Protein AF-A0A535NJV3-F1 (afdb_monomer_lite)

Sequence (87 aa):
MASSHTAVLLMAYGSPNRLEDVAAYFTDIRGGRTPSREAVEELTARYRRVGVPTPLLAVSMELGRELERLLNIDPPDDRMYTVHVGM

pLDDT: mean 94.42, std 6.39, range [57.47, 98.44]

Secondary structure (DSSP, 8-state):
-PPPEEEEEEE-----SSGGGHHHHHHHHTTS-PPPHHHHHHHHHHHHHH-SS-THHHHHHHHHHHHHHHHTTS-GGG-EEEEEEE-

Foldseek 3Di:
DDAAEDEAEAEDLDDDQDLVCQQVSVCVVVVNDRDDPVVSVVVSVVCVVCDGPDCRVVVQVVVQVVVQVVCPPDDPPNYHYHYDYDD

Structure (mmCIF, N/CA/C/O backbone):
data_AF-A0A535NJV3-F1
#
_entry.id   AF-A0A535NJV3-F1
#
loop_
_atom_site.group_PDB
_atom_site.id
_atom_site.type_symbol
_atom_site.label_atom_id
_atom_site.label_alt_id
_atom_site.label_comp_id
_atom_site.label_asym_id
_atom_site.label_entity_id
_atom_site.label_seq_id
_atom_site.pdbx_PDB_ins_code
_atom_site.Cartn_x
_atom_site.Cartn_y
_atom_site.Cartn_z
_atom_site.occupancy
_atom_site.B_iso_or_equiv
_atom_site.auth_seq_id
_atom_site.auth_comp_id
_atom_site.auth_asym_id
_atom_site.auth_atom_id
_atom_site.pdbx_PDB_model_num
ATOM 1 N N . MET A 1 1 ? 29.294 -10.497 -20.609 1.00 57.47 1 MET A N 1
ATOM 2 C CA . MET A 1 1 ? 29.231 -10.319 -19.142 1.00 57.47 1 MET A CA 1
ATOM 3 C C . MET A 1 1 ? 27.955 -10.989 -18.653 1.00 57.47 1 MET A C 1
ATOM 5 O O . MET A 1 1 ? 27.051 -11.143 -19.462 1.00 57.47 1 MET A O 1
ATOM 9 N N . ALA A 1 2 ? 27.891 -11.486 -17.416 1.00 62.94 2 ALA A N 1
ATOM 10 C CA . ALA A 1 2 ? 26.648 -12.079 -16.914 1.00 62.94 2 ALA A CA 1
ATOM 11 C C . ALA A 1 2 ? 25.604 -10.966 -16.728 1.00 62.94 2 ALA A C 1
ATOM 13 O O . ALA A 1 2 ? 25.922 -9.955 -16.104 1.00 62.94 2 ALA A O 1
ATOM 14 N N . SER A 1 3 ? 24.398 -11.144 -17.275 1.00 72.69 3 SER A N 1
ATOM 15 C CA . SER A 1 3 ? 23.281 -10.221 -17.040 1.00 72.69 3 SER A CA 1
ATOM 16 C C . SER A 1 3 ? 23.049 -10.081 -15.532 1.00 72.69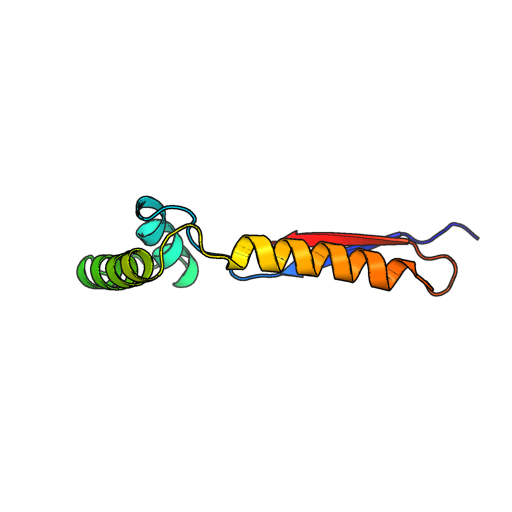 3 SER A C 1
ATOM 18 O O . SER A 1 3 ? 22.973 -11.078 -14.807 1.00 72.69 3 SER A O 1
ATOM 20 N N . SER A 1 4 ? 23.007 -8.840 -15.045 1.00 90.31 4 SER A N 1
ATOM 21 C CA . SER A 1 4 ? 22.737 -8.537 -13.639 1.00 90.31 4 SER A CA 1
ATOM 22 C C . SER A 1 4 ? 21.227 -8.463 -13.428 1.00 90.31 4 SER A C 1
ATOM 24 O O . SER A 1 4 ? 20.537 -7.739 -14.139 1.00 90.31 4 SER A O 1
ATOM 26 N N . HIS A 1 5 ? 20.705 -9.192 -12.442 1.00 95.31 5 HIS A N 1
ATOM 27 C CA . HIS A 1 5 ? 19.290 -9.132 -12.065 1.00 95.31 5 HIS A CA 1
ATOM 28 C C . HIS A 1 5 ? 19.094 -8.137 -10.919 1.00 95.31 5 HIS A C 1
ATOM 30 O O . HIS A 1 5 ? 19.814 -8.183 -9.920 1.00 95.31 5 HIS A O 1
ATOM 36 N N . THR A 1 6 ? 18.101 -7.255 -11.020 1.00 96.44 6 THR A N 1
ATOM 37 C CA . THR A 1 6 ? 17.687 -6.355 -9.934 1.00 96.44 6 THR A CA 1
ATOM 38 C C . THR A 1 6 ? 16.200 -6.501 -9.632 1.00 96.44 6 THR A C 1
ATOM 40 O O . THR A 1 6 ? 15.35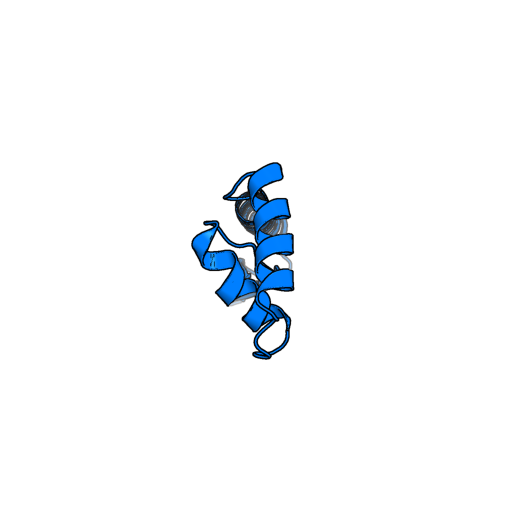4 -6.236 -10.478 1.00 96.44 6 THR A O 1
ATOM 43 N N . ALA A 1 7 ? 15.880 -6.898 -8.401 1.00 97.56 7 ALA A N 1
ATOM 44 C CA . ALA A 1 7 ? 14.508 -6.907 -7.910 1.00 97.56 7 ALA A CA 1
ATOM 45 C C . ALA A 1 7 ? 14.167 -5.559 -7.256 1.00 97.56 7 ALA A C 1
ATOM 47 O O . ALA A 1 7 ? 14.948 -5.031 -6.463 1.00 97.56 7 ALA A O 1
ATOM 48 N N . VAL A 1 8 ? 12.992 -5.021 -7.569 1.00 97.62 8 VAL A N 1
ATOM 49 C CA . VAL A 1 8 ? 12.439 -3.785 -7.009 1.00 97.62 8 VAL A CA 1
ATOM 50 C C . VAL A 1 8 ? 11.225 -4.141 -6.160 1.00 97.62 8 VAL A C 1
ATOM 52 O O . VAL A 1 8 ? 10.288 -4.774 -6.641 1.00 97.62 8 VAL A O 1
ATOM 55 N N . LEU A 1 9 ? 11.225 -3.712 -4.899 1.00 98.12 9 LEU A N 1
ATOM 56 C CA . LEU A 1 9 ? 10.067 -3.821 -4.017 1.00 98.12 9 LEU A CA 1
ATOM 57 C C . LEU A 1 9 ? 9.310 -2.487 -4.012 1.00 98.12 9 LEU A C 1
ATOM 59 O O . LEU A 1 9 ? 9.740 -1.521 -3.382 1.00 98.12 9 LEU A O 1
ATOM 63 N N . LEU A 1 10 ? 8.194 -2.432 -4.736 1.00 97.62 10 LEU A N 1
ATOM 64 C CA . LEU A 1 10 ? 7.285 -1.292 -4.772 1.00 97.62 10 LEU A CA 1
ATOM 65 C C . LEU A 1 10 ? 6.332 -1.365 -3.575 1.00 97.62 10 LEU A C 1
ATOM 67 O O . LEU A 1 10 ? 5.407 -2.174 -3.549 1.00 97.62 10 LEU A O 1
ATOM 71 N N . MET A 1 11 ? 6.563 -0.513 -2.580 1.00 96.50 11 MET A N 1
ATOM 72 C CA . MET A 1 11 ? 5.763 -0.489 -1.358 1.00 96.50 11 MET A CA 1
ATOM 73 C C . MET A 1 11 ? 4.505 0.364 -1.531 1.00 96.50 11 MET A C 1
ATOM 75 O O . MET A 1 11 ? 4.569 1.509 -1.983 1.00 96.50 11 MET A O 1
ATOM 79 N N . ALA A 1 12 ? 3.371 -0.181 -1.114 1.00 93.25 12 ALA A N 1
ATOM 80 C CA . ALA A 1 12 ? 2.104 0.517 -0.974 1.00 93.25 12 ALA A CA 1
ATOM 81 C C . ALA A 1 12 ? 1.549 0.271 0.430 1.00 93.25 12 ALA A C 1
ATOM 83 O O . ALA A 1 12 ? 1.910 -0.690 1.088 1.00 93.25 12 ALA A O 1
ATOM 84 N N . TYR A 1 13 ? 0.658 1.137 0.900 1.00 88.75 13 TYR A N 1
ATOM 85 C CA . TYR A 1 13 ? 0.082 0.988 2.240 1.00 88.75 13 TYR A CA 1
ATOM 86 C C . TYR A 1 13 ? -0.968 -0.127 2.345 1.00 88.75 13 TYR A C 1
ATOM 88 O O . TYR A 1 13 ? -1.292 -0.600 3.427 1.00 88.75 13 TYR A O 1
ATOM 96 N N . GLY A 1 14 ? -1.565 -0.490 1.210 1.00 88.94 14 GLY A N 1
ATOM 97 C CA . GLY A 1 14 ? -2.721 -1.371 1.168 1.00 88.94 14 GLY A CA 1
ATOM 98 C C . GLY A 1 14 ? -4.024 -0.716 1.635 1.00 88.94 14 GLY A C 1
ATOM 99 O O . GLY A 1 14 ? -4.110 0.463 1.981 1.00 88.94 14 GLY A O 1
ATOM 100 N N . SER A 1 15 ? -5.088 -1.505 1.551 1.00 92.88 15 SER A N 1
ATOM 101 C CA . SER A 1 15 ? -6.445 -1.156 1.963 1.00 92.88 15 SER A CA 1
ATOM 102 C C . SER A 1 15 ? -7.185 -2.453 2.292 1.00 92.88 15 SER A C 1
ATOM 104 O O . SER A 1 15 ? -6.936 -3.462 1.628 1.00 92.88 15 SER A O 1
ATOM 106 N N . PRO A 1 16 ? -8.124 -2.455 3.252 1.00 95.12 16 PRO A N 1
ATOM 107 C CA . PRO A 1 16 ? -8.982 -3.607 3.490 1.00 95.12 16 PRO A CA 1
ATOM 108 C C . PRO A 1 16 ? -9.781 -3.954 2.227 1.00 95.12 16 PRO A C 1
ATOM 110 O O . PRO A 1 16 ? -10.289 -3.066 1.531 1.00 95.12 16 PRO A O 1
ATOM 113 N N . ASN A 1 17 ? -9.894 -5.256 1.950 1.00 93.62 17 ASN A N 1
ATOM 114 C CA . ASN A 1 17 ? -10.683 -5.796 0.839 1.00 93.62 17 ASN A CA 1
ATOM 115 C C . ASN A 1 17 ? -12.133 -6.074 1.246 1.00 93.62 17 ASN A C 1
ATOM 117 O O . ASN A 1 17 ? -13.017 -6.130 0.391 1.00 93.62 17 ASN A O 1
ATOM 121 N N . ARG A 1 18 ? -12.382 -6.241 2.549 1.00 96.44 18 ARG A N 1
ATOM 122 C CA . ARG A 1 18 ? -13.699 -6.483 3.137 1.00 96.44 18 ARG A CA 1
ATOM 123 C C . ARG A 1 18 ? -13.923 -5.546 4.318 1.00 96.44 18 ARG A C 1
ATOM 125 O O . ARG A 1 18 ? -12.972 -5.095 4.951 1.00 96.44 18 ARG A O 1
ATOM 132 N N . LEU A 1 19 ? -15.185 -5.268 4.651 1.00 97.19 19 LEU A N 1
ATOM 133 C CA . LEU A 1 19 ? -15.505 -4.410 5.801 1.00 97.19 19 LEU A CA 1
ATOM 134 C C . LEU A 1 19 ? -15.065 -5.050 7.123 1.00 97.19 19 LEU A C 1
ATOM 136 O O . LEU A 1 19 ? -14.654 -4.345 8.039 1.00 97.19 19 LEU A O 1
ATOM 140 N N . GLU A 1 20 ? -15.106 -6.379 7.199 1.00 96.94 20 GLU A N 1
ATOM 141 C CA . GLU A 1 20 ? -14.655 -7.151 8.362 1.00 96.94 20 GLU A CA 1
ATOM 142 C C . GLU A 1 20 ? -13.153 -6.968 8.653 1.00 96.94 20 GLU A C 1
ATOM 144 O O . GLU A 1 20 ? -12.738 -7.054 9.808 1.00 96.94 20 GLU A O 1
ATOM 149 N N . ASP A 1 21 ? -12.352 -6.638 7.635 1.00 96.31 21 ASP A N 1
ATOM 150 C CA . ASP A 1 21 ? -10.899 -6.471 7.761 1.00 96.31 21 ASP A CA 1
ATOM 151 C C . ASP A 1 21 ? -10.510 -5.092 8.322 1.00 96.31 21 ASP A C 1
ATOM 153 O O . ASP A 1 21 ? -9.362 -4.880 8.718 1.00 96.31 21 ASP A O 1
ATOM 157 N N . VAL A 1 22 ? -11.450 -4.136 8.384 1.00 96.62 22 VAL A N 1
ATOM 158 C CA . VAL A 1 22 ? -11.174 -2.738 8.763 1.00 96.62 22 VAL A CA 1
ATOM 159 C C . VAL A 1 22 ? -10.571 -2.639 10.162 1.00 96.62 22 VAL A C 1
ATOM 161 O O . VAL A 1 22 ? -9.658 -1.847 10.369 1.00 96.62 22 VAL A O 1
ATOM 164 N N . ALA A 1 23 ? -11.036 -3.444 11.120 1.00 96.44 23 ALA A N 1
ATOM 165 C CA . ALA A 1 23 ? -10.510 -3.423 12.485 1.00 96.44 23 ALA A CA 1
ATOM 166 C C . ALA A 1 23 ? -9.045 -3.887 12.553 1.00 96.44 23 ALA A C 1
ATOM 168 O O . ALA A 1 23 ? -8.222 -3.256 13.224 1.00 96.44 23 ALA A O 1
ATOM 169 N N . ALA A 1 24 ? -8.721 -4.974 11.844 1.00 95.69 24 ALA A N 1
ATOM 170 C CA . ALA A 1 24 ? -7.373 -5.530 11.792 1.00 95.69 24 ALA A CA 1
ATOM 171 C C . ALA A 1 24 ? -6.417 -4.562 11.088 1.00 95.69 24 ALA A C 1
ATOM 173 O O . ALA A 1 24 ? -5.401 -4.181 11.666 1.00 95.69 24 ALA A O 1
ATOM 174 N N . TYR A 1 25 ? -6.811 -4.069 9.910 1.00 95.00 25 TYR A N 1
ATOM 175 C CA . TYR A 1 25 ? -6.085 -3.028 9.186 1.00 95.00 25 TYR A CA 1
ATOM 176 C C . TYR A 1 25 ? -5.870 -1.780 10.053 1.00 95.00 25 TYR A C 1
ATOM 178 O O . TYR A 1 25 ? -4.752 -1.292 10.171 1.00 95.00 25 TYR A O 1
ATOM 186 N N . PHE A 1 26 ? -6.909 -1.284 10.736 1.00 96.31 26 PHE A N 1
ATOM 187 C CA . PHE A 1 26 ? -6.782 -0.072 11.548 1.00 96.31 26 PHE A CA 1
ATOM 188 C C . PHE A 1 26 ? -5.834 -0.258 12.747 1.00 96.31 26 PHE A C 1
ATOM 190 O O . PHE A 1 26 ? -5.171 0.679 13.190 1.00 96.31 26 PHE A O 1
ATOM 197 N N . THR A 1 27 ? -5.762 -1.473 13.283 1.00 96.06 27 THR A N 1
ATOM 198 C CA . THR A 1 27 ? -4.833 -1.810 14.365 1.00 96.06 27 THR A CA 1
ATOM 199 C C . THR A 1 27 ? -3.394 -1.842 13.858 1.00 96.06 27 THR A C 1
ATOM 201 O O . THR A 1 27 ? -2.513 -1.250 14.486 1.00 96.06 27 THR A O 1
ATOM 204 N N . ASP A 1 28 ? -3.169 -2.478 12.708 1.00 94.12 28 ASP A N 1
ATOM 205 C CA . AS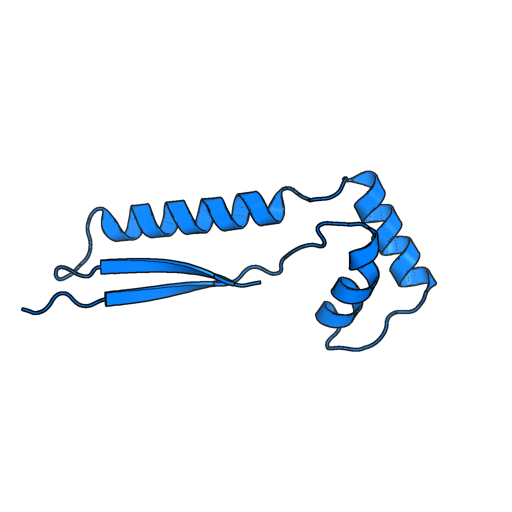P A 1 28 ? -1.856 -2.589 12.073 1.00 94.12 28 ASP A CA 1
ATOM 206 C C . ASP A 1 28 ? -1.255 -1.208 11.779 1.00 94.12 28 ASP A C 1
ATOM 208 O O . ASP A 1 28 ? -0.183 -0.858 12.278 1.00 94.12 28 ASP A O 1
ATOM 212 N N . ILE A 1 29 ? -2.036 -0.330 11.146 1.00 93.12 29 ILE A N 1
ATOM 213 C CA . ILE A 1 29 ? -1.597 1.023 10.779 1.00 93.12 29 ILE A CA 1
ATOM 214 C C . ILE A 1 29 ? -1.307 1.935 11.977 1.00 93.12 29 ILE A C 1
ATOM 216 O O . ILE A 1 29 ? -0.632 2.959 11.856 1.00 93.12 29 ILE A O 1
ATOM 220 N N . ARG A 1 30 ? -1.812 1.578 13.163 1.00 93.62 30 ARG A N 1
ATOM 221 C CA . ARG A 1 30 ? -1.525 2.273 14.426 1.00 93.62 30 ARG A CA 1
ATOM 222 C C . ARG A 1 30 ? -0.330 1.678 15.172 1.00 93.62 30 ARG A C 1
ATOM 224 O O . ARG A 1 30 ? -0.070 2.095 16.309 1.00 93.62 30 ARG A O 1
ATOM 231 N N . GLY A 1 31 ? 0.406 0.752 14.561 1.00 93.75 31 GLY A N 1
ATOM 232 C CA . GLY A 1 31 ? 1.533 0.050 15.169 1.00 93.75 31 GLY A CA 1
ATOM 233 C C . GLY A 1 31 ? 1.079 -0.952 16.228 1.00 93.75 31 GLY A C 1
ATOM 234 O O . GLY A 1 31 ? 1.633 -0.977 17.323 1.00 93.75 31 GLY A O 1
ATOM 235 N N . GLY A 1 32 ? -0.002 -1.689 15.956 1.00 93.19 32 GLY A N 1
ATOM 236 C CA . GLY A 1 32 ? -0.551 -2.716 16.849 1.00 93.19 32 GLY A CA 1
ATOM 237 C C . GLY A 1 32 ? -1.418 -2.190 18.001 1.00 93.19 32 GLY A C 1
ATOM 238 O O . GLY A 1 32 ? -1.939 -2.971 18.794 1.00 93.19 32 GLY A O 1
ATOM 239 N N . ARG A 1 33 ? -1.601 -0.869 18.121 1.00 94.00 33 ARG A N 1
ATOM 240 C CA . ARG A 1 33 ? -2.448 -0.266 19.162 1.00 94.00 33 ARG A CA 1
ATOM 241 C C . ARG A 1 33 ? -3.919 -0.385 18.783 1.00 94.00 33 ARG A C 1
ATOM 243 O O . ARG A 1 33 ? -4.376 0.329 17.888 1.00 94.00 33 ARG A O 1
ATOM 250 N N . THR A 1 34 ? -4.652 -1.220 19.516 1.00 94.56 34 THR A N 1
ATOM 251 C CA . THR A 1 34 ? -6.089 -1.448 19.321 1.00 94.56 34 THR A CA 1
ATOM 252 C C . THR A 1 34 ? -6.874 -0.126 19.353 1.00 94.56 34 THR A C 1
ATOM 254 O O . THR A 1 34 ? -6.852 0.570 20.374 1.00 94.56 34 THR A O 1
ATOM 257 N N . PRO A 1 35 ? -7.560 0.255 18.258 1.00 94.94 35 PRO A N 1
ATOM 258 C CA . PRO A 1 35 ? -8.428 1.427 18.233 1.00 94.94 35 PRO A CA 1
ATOM 259 C C . PRO A 1 35 ? -9.666 1.234 19.123 1.00 94.94 35 PRO A C 1
ATOM 261 O O . PRO A 1 35 ? -10.076 0.109 19.409 1.00 94.94 35 PRO A O 1
ATOM 264 N N . SER A 1 36 ? -10.306 2.335 19.529 1.00 97.25 36 SER A N 1
ATOM 265 C CA . SER A 1 36 ? -11.614 2.253 20.186 1.00 97.25 36 SER A CA 1
ATOM 266 C C . SER A 1 36 ? -12.670 1.707 19.222 1.00 97.25 36 SER A C 1
ATOM 268 O O . SER A 1 36 ? -12.569 1.866 18.003 1.00 97.25 36 SER A O 1
ATOM 270 N N . ARG A 1 37 ? -13.725 1.100 19.773 1.00 97.31 37 ARG A N 1
ATOM 271 C CA . ARG A 1 37 ? -14.843 0.578 18.979 1.00 97.31 37 ARG A CA 1
ATOM 272 C C . ARG A 1 37 ? -15.490 1.660 18.105 1.00 97.31 37 ARG A C 1
ATOM 274 O O . ARG A 1 37 ? -15.725 1.416 16.929 1.00 97.31 37 ARG A O 1
ATOM 281 N N . GLU A 1 38 ? -15.704 2.850 18.662 1.00 98.00 38 GLU A N 1
ATOM 282 C CA . GLU A 1 38 ? -16.260 4.001 17.938 1.00 98.00 38 GLU A CA 1
ATOM 283 C C . GLU A 1 38 ? -15.389 4.393 16.734 1.00 98.00 38 GLU A C 1
ATOM 285 O O . GLU A 1 38 ? -15.903 4.586 15.636 1.00 98.00 38 GLU A O 1
ATOM 290 N N . ALA A 1 39 ? -14.061 4.415 16.895 1.00 97.75 39 ALA A N 1
ATOM 291 C CA . ALA A 1 39 ? -13.146 4.744 15.804 1.00 97.75 39 ALA A CA 1
ATOM 292 C C . ALA A 1 39 ? -13.162 3.682 14.687 1.00 97.75 39 ALA A C 1
ATOM 294 O O . ALA A 1 39 ? -13.092 4.019 13.503 1.00 97.75 39 ALA A O 1
ATOM 295 N N . VAL A 1 40 ? -13.271 2.395 15.044 1.00 97.88 40 VAL A N 1
ATOM 296 C CA . VAL A 1 40 ? -13.431 1.309 14.060 1.00 97.88 40 VAL A CA 1
ATOM 297 C C . VAL A 1 40 ? -14.758 1.446 13.318 1.00 97.88 40 VAL A C 1
ATOM 299 O O . VAL A 1 40 ? -14.785 1.315 12.094 1.00 97.88 40 VAL A O 1
ATOM 302 N N . GLU A 1 41 ? -15.853 1.726 14.025 1.00 98.12 41 GLU A N 1
ATOM 303 C CA . GLU A 1 41 ? -17.179 1.916 13.428 1.00 98.12 41 GLU A CA 1
ATOM 304 C C . GLU A 1 41 ? -17.196 3.117 12.472 1.00 98.12 41 GLU A C 1
ATOM 306 O O . GLU A 1 41 ? -17.715 3.005 11.356 1.00 98.12 41 GLU A O 1
ATOM 311 N N . GLU A 1 42 ? -16.552 4.225 12.848 1.00 98.19 42 GLU A N 1
ATOM 312 C CA . GLU A 1 42 ? -16.405 5.405 11.997 1.00 98.19 42 GLU A CA 1
ATOM 313 C C . GLU A 1 42 ? -15.635 5.081 10.707 1.00 98.19 42 GLU A C 1
ATOM 315 O O . GLU A 1 42 ? -16.110 5.370 9.603 1.00 98.19 42 GLU A O 1
ATOM 320 N N . LEU A 1 43 ? -14.468 4.435 10.815 1.00 97.38 43 LEU A N 1
ATOM 321 C CA . LEU A 1 43 ? -13.674 4.056 9.644 1.00 97.38 43 LEU A CA 1
ATOM 322 C C . LEU A 1 43 ? -14.417 3.043 8.761 1.00 97.38 43 LEU A C 1
ATOM 324 O O . LEU A 1 43 ? -14.423 3.168 7.535 1.00 97.38 43 LEU A O 1
ATOM 328 N N . THR A 1 44 ? -15.115 2.085 9.370 1.00 98.06 44 THR A N 1
ATOM 329 C CA . THR A 1 44 ? -15.941 1.102 8.655 1.00 98.06 44 THR A CA 1
ATOM 330 C C . THR A 1 44 ? -17.067 1.790 7.886 1.00 98.06 44 THR A C 1
ATOM 332 O O . THR A 1 44 ? -17.351 1.427 6.744 1.00 98.06 44 THR A O 1
ATOM 335 N N . ALA A 1 45 ? -17.695 2.819 8.464 1.00 98.19 45 ALA A N 1
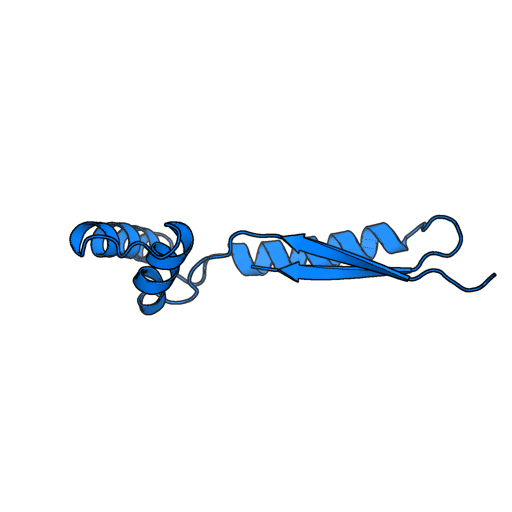ATOM 336 C CA . ALA A 1 45 ? -18.716 3.604 7.779 1.00 98.19 45 ALA A CA 1
ATOM 337 C C . ALA A 1 45 ? -18.149 4.360 6.566 1.00 98.19 45 ALA A C 1
ATOM 339 O O . ALA A 1 45 ? -18.830 4.449 5.542 1.00 98.19 45 ALA A O 1
ATOM 340 N N . ARG A 1 46 ? -16.903 4.852 6.635 1.00 97.62 46 ARG A N 1
ATOM 341 C CA . ARG A 1 46 ? -16.215 5.462 5.483 1.00 97.62 46 ARG A CA 1
ATOM 342 C C . ARG A 1 46 ? -15.994 4.438 4.367 1.00 97.62 46 ARG A C 1
ATOM 344 O O . ARG A 1 46 ? -16.398 4.703 3.238 1.00 97.62 46 ARG A O 1
ATOM 351 N N . TYR A 1 47 ? -15.467 3.253 4.688 1.00 97.06 47 TYR A N 1
ATOM 352 C CA . TYR A 1 47 ? -15.288 2.171 3.710 1.00 97.06 47 TYR A CA 1
ATOM 353 C C . TYR A 1 47 ? -16.610 1.684 3.108 1.00 97.06 47 TYR A C 1
ATOM 355 O O . TYR A 1 47 ? -16.686 1.443 1.908 1.00 97.06 47 TYR A O 1
ATOM 363 N N . ARG A 1 48 ? -17.689 1.622 3.896 1.00 97.44 48 ARG A N 1
ATOM 364 C CA . ARG A 1 48 ? -19.023 1.270 3.385 1.00 97.44 48 ARG A CA 1
ATOM 365 C C . ARG A 1 48 ? -19.542 2.281 2.359 1.00 97.44 48 ARG A C 1
ATOM 367 O O . ARG A 1 48 ? -20.228 1.884 1.426 1.00 97.44 48 ARG A O 1
ATOM 374 N N . ARG A 1 49 ? -19.229 3.572 2.524 1.00 97.56 49 ARG A N 1
ATOM 375 C CA . ARG A 1 49 ? -19.650 4.629 1.589 1.00 97.56 49 ARG A CA 1
ATOM 376 C C . ARG A 1 49 ? -18.904 4.572 0.260 1.00 97.56 49 ARG A C 1
ATOM 378 O O . ARG A 1 49 ? -19.516 4.829 -0.768 1.00 97.56 49 ARG A O 1
ATOM 385 N N . VAL A 1 50 ? -17.606 4.271 0.287 1.00 95.62 50 VAL A N 1
ATOM 386 C CA . VAL A 1 50 ? -16.779 4.199 -0.933 1.00 95.62 50 VAL A CA 1
ATOM 387 C C . VAL A 1 50 ? -16.818 2.823 -1.603 1.00 95.62 50 VAL A C 1
ATOM 389 O O . VAL A 1 50 ? -16.481 2.712 -2.776 1.00 95.62 50 VAL A O 1
ATOM 392 N N . GLY A 1 51 ? -17.262 1.796 -0.876 1.00 94.88 51 GLY A N 1
ATOM 393 C CA . GLY A 1 51 ? -17.243 0.409 -1.321 1.00 94.88 51 GLY A CA 1
ATOM 394 C C . GLY A 1 51 ? -15.896 -0.267 -1.061 1.00 94.88 51 GLY A C 1
ATOM 395 O O . GLY A 1 51 ? -14.844 0.371 -1.008 1.00 94.88 51 GLY A O 1
ATOM 396 N N . VAL A 1 52 ? -15.943 -1.585 -0.886 1.00 94.00 52 VAL A N 1
ATOM 397 C CA . VAL A 1 52 ? -14.762 -2.450 -0.792 1.00 94.00 52 VAL A CA 1
ATOM 398 C C . VAL A 1 52 ? -14.927 -3.641 -1.748 1.00 94.00 52 VAL A C 1
ATOM 400 O O . VAL A 1 52 ? -16.057 -4.112 -1.908 1.00 94.00 52 VAL A O 1
ATOM 403 N N . PRO A 1 53 ? -13.844 -4.129 -2.384 1.00 94.38 53 PRO A N 1
ATOM 404 C CA . PRO A 1 53 ? -12.478 -3.605 -2.311 1.00 94.38 53 PRO A CA 1
ATOM 405 C C . PRO A 1 53 ? -12.343 -2.229 -2.980 1.00 94.38 53 PRO A C 1
ATOM 407 O O . PRO A 1 53 ? -13.067 -1.896 -3.917 1.00 94.38 53 PRO A O 1
ATOM 410 N N . THR A 1 54 ? -11.418 -1.412 -2.476 1.00 93.00 54 THR A N 1
ATOM 411 C CA . THR A 1 54 ? -11.077 -0.130 -3.109 1.00 93.00 54 THR A CA 1
ATOM 412 C C . THR A 1 54 ? -10.215 -0.378 -4.355 1.00 93.00 54 THR A C 1
ATOM 414 O O . THR A 1 54 ? -9.567 -1.424 -4.458 1.00 93.00 54 THR A O 1
ATOM 417 N N . PRO A 1 55 ? -10.129 0.573 -5.306 1.00 93.88 55 PRO A N 1
ATOM 418 C CA . PRO A 1 55 ? -9.280 0.405 -6.488 1.00 93.88 55 PRO A CA 1
ATOM 419 C C . PRO A 1 55 ? -7.776 0.416 -6.168 1.00 93.88 55 PRO A C 1
ATOM 421 O O . PRO A 1 55 ? -6.970 0.139 -7.050 1.00 93.88 55 PRO A O 1
ATOM 424 N N . LEU A 1 56 ? -7.382 0.725 -4.927 1.00 92.88 56 LEU A N 1
ATOM 425 C CA . LEU A 1 56 ? -5.988 0.950 -4.540 1.00 92.88 56 LEU A CA 1
ATOM 426 C C . LEU A 1 56 ? -5.093 -0.256 -4.835 1.00 92.88 56 LEU A C 1
ATOM 428 O O . LEU A 1 56 ? -4.044 -0.084 -5.445 1.00 92.88 56 LEU A O 1
ATOM 432 N N . LEU A 1 57 ? -5.528 -1.473 -4.488 1.00 92.44 57 LEU A N 1
ATOM 433 C CA . LEU A 1 57 ? -4.758 -2.686 -4.781 1.00 92.44 57 LEU A CA 1
ATOM 434 C C . LEU A 1 57 ? -4.576 -2.889 -6.291 1.00 92.44 57 LEU A C 1
ATOM 436 O O . LEU A 1 57 ? -3.473 -3.174 -6.753 1.00 92.44 57 LEU A O 1
ATOM 440 N N . ALA A 1 58 ? -5.648 -2.720 -7.068 1.00 94.50 58 ALA A N 1
ATOM 441 C CA . ALA A 1 58 ? -5.593 -2.892 -8.517 1.00 94.50 58 ALA A CA 1
ATOM 442 C C . ALA A 1 58 ? -4.621 -1.891 -9.161 1.00 94.50 58 ALA A C 1
ATOM 444 O O . ALA A 1 58 ? -3.777 -2.291 -9.963 1.00 94.50 58 ALA A O 1
ATOM 445 N N . VAL A 1 59 ? -4.686 -0.625 -8.735 1.00 96.06 59 VAL A N 1
ATOM 446 C CA . VAL A 1 59 ? -3.803 0.453 -9.198 1.00 96.06 59 VAL A CA 1
ATOM 447 C C . VAL A 1 59 ? -2.350 0.204 -8.789 1.00 96.06 59 VAL A C 1
ATOM 449 O O . VAL A 1 59 ? -1.460 0.354 -9.618 1.00 96.06 59 VAL A O 1
ATOM 452 N N . SER A 1 60 ? -2.075 -0.222 -7.551 1.00 96.31 60 SER A N 1
ATOM 453 C CA . SER A 1 60 ? -0.706 -0.539 -7.113 1.00 96.31 60 SER A CA 1
ATOM 454 C C . SER A 1 60 ? -0.095 -1.689 -7.916 1.00 96.31 60 SER A C 1
ATOM 456 O O . SER A 1 60 ? 1.066 -1.614 -8.315 1.00 96.31 60 SER A O 1
ATOM 458 N N . MET A 1 61 ? -0.880 -2.730 -8.206 1.00 97.12 61 MET A N 1
ATOM 459 C CA . MET A 1 61 ? -0.433 -3.851 -9.039 1.00 97.12 61 MET A CA 1
ATOM 460 C C . MET A 1 61 ? -0.195 -3.425 -10.491 1.00 97.12 61 MET A C 1
ATOM 462 O O . MET A 1 61 ? 0.758 -3.885 -11.115 1.00 97.12 61 MET A O 1
ATOM 466 N N . GLU A 1 62 ? -1.040 -2.552 -11.039 1.00 98.06 62 GLU A N 1
ATOM 467 C CA . GLU A 1 62 ? -0.853 -1.987 -12.377 1.00 98.06 62 GLU A CA 1
ATOM 468 C C . GLU A 1 62 ? 0.398 -1.116 -12.464 1.00 98.06 62 GLU A C 1
ATOM 470 O O . GLU A 1 62 ? 1.201 -1.302 -13.376 1.00 98.06 62 GLU A O 1
ATOM 475 N N . LEU A 1 63 ? 0.620 -0.256 -11.469 1.00 97.81 63 LEU A N 1
ATOM 476 C CA . LEU A 1 63 ? 1.829 0.549 -11.356 1.00 97.81 63 LEU A CA 1
ATOM 477 C C . LEU A 1 63 ? 3.087 -0.326 -11.295 1.00 97.81 63 LEU A C 1
ATOM 479 O O . LEU A 1 63 ? 4.067 -0.024 -11.967 1.00 97.81 63 LEU A O 1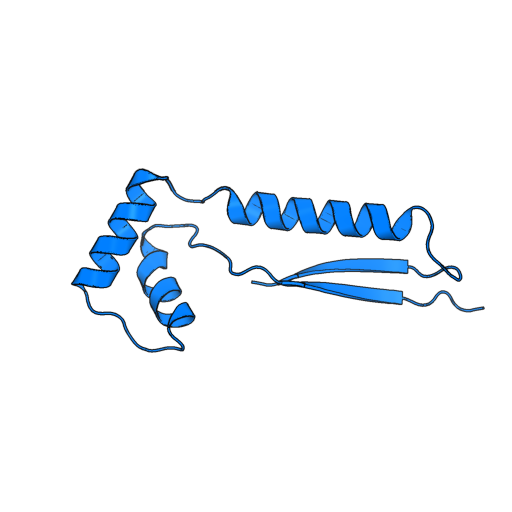
ATOM 483 N N . GLY A 1 64 ? 3.055 -1.422 -10.529 1.00 98.12 64 GLY A N 1
ATOM 484 C CA . GLY A 1 64 ? 4.166 -2.373 -10.456 1.00 98.12 64 GLY A CA 1
ATOM 485 C C . GLY A 1 64 ? 4.484 -3.014 -11.809 1.00 98.12 64 GLY A C 1
ATOM 486 O O . GLY A 1 64 ? 5.644 -3.029 -12.220 1.00 98.12 64 GLY A O 1
ATOM 487 N N . ARG A 1 65 ? 3.454 -3.475 -12.533 1.00 98.44 65 ARG A N 1
ATOM 488 C CA . ARG A 1 65 ? 3.614 -4.042 -13.885 1.00 98.44 65 ARG A CA 1
ATOM 48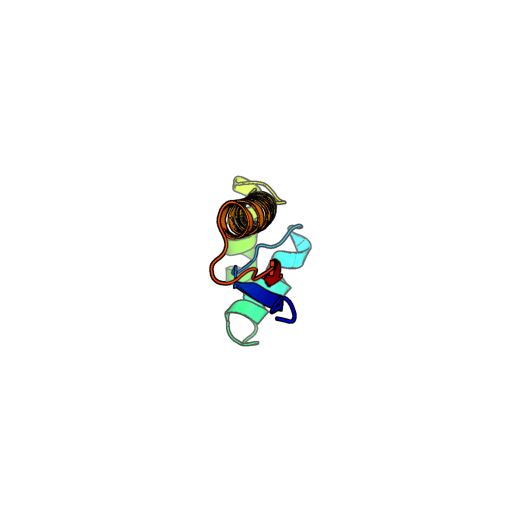9 C C . ARG A 1 65 ? 4.176 -3.023 -14.871 1.00 98.44 65 ARG A C 1
ATOM 491 O O . ARG A 1 65 ? 5.073 -3.349 -15.641 1.00 98.44 65 ARG A O 1
ATOM 498 N N . GLU A 1 66 ? 3.657 -1.800 -14.851 1.00 98.38 66 GLU A N 1
ATOM 499 C CA . GLU A 1 66 ? 4.094 -0.759 -15.780 1.00 98.38 66 GLU A CA 1
ATOM 500 C C . GLU A 1 66 ? 5.519 -0.290 -15.474 1.00 98.38 66 GLU A C 1
ATOM 502 O O . GLU A 1 66 ? 6.312 -0.092 -16.391 1.00 98.38 66 GLU A O 1
ATOM 507 N N . LEU A 1 67 ? 5.887 -0.201 -14.194 1.00 98.06 67 LEU A N 1
ATOM 508 C CA . LEU A 1 67 ? 7.259 0.077 -13.783 1.00 98.06 67 LEU A CA 1
ATOM 509 C C . LEU A 1 67 ? 8.226 -1.010 -14.273 1.00 98.06 67 LEU A C 1
ATOM 511 O O . LEU A 1 67 ? 9.268 -0.677 -14.832 1.00 98.06 67 LEU A O 1
ATOM 515 N N . GLU A 1 68 ? 7.886 -2.293 -14.104 1.00 98.38 68 GLU A N 1
ATOM 516 C CA . GLU A 1 68 ? 8.712 -3.404 -14.601 1.00 98.38 68 GLU A CA 1
ATOM 517 C C . GLU A 1 68 ? 8.888 -3.326 -16.115 1.00 98.38 68 GLU A C 1
ATOM 519 O O . GLU A 1 68 ? 10.006 -3.437 -16.622 1.00 98.38 68 GLU A O 1
ATOM 524 N N . ARG A 1 69 ? 7.789 -3.086 -16.837 1.00 98.00 69 ARG A N 1
ATOM 525 C CA . ARG A 1 69 ? 7.804 -2.934 -18.289 1.00 98.00 69 ARG A CA 1
ATOM 526 C C . ARG A 1 69 ? 8.743 -1.806 -18.702 1.00 98.00 69 ARG A C 1
ATOM 528 O O . ARG A 1 69 ? 9.601 -2.031 -19.547 1.00 98.00 69 ARG A O 1
ATOM 535 N N . LEU A 1 70 ? 8.600 -0.622 -18.103 1.00 97.38 70 LEU A N 1
ATOM 536 C CA . LEU A 1 70 ? 9.402 0.561 -18.424 1.00 97.38 70 LEU A CA 1
ATOM 537 C C . LEU A 1 70 ? 10.894 0.357 -18.132 1.00 97.38 70 LEU A C 1
ATOM 539 O O . LEU A 1 70 ? 11.720 0.727 -18.962 1.00 97.38 70 LEU A O 1
ATOM 543 N N . LEU A 1 71 ? 11.243 -0.267 -17.002 1.00 96.44 71 LEU A N 1
ATOM 544 C CA . LEU A 1 71 ? 12.638 -0.549 -16.635 1.00 96.44 71 LEU A CA 1
ATOM 545 C C . LEU A 1 71 ? 13.335 -1.512 -17.607 1.00 96.44 71 LEU A C 1
ATOM 547 O O . LEU A 1 71 ? 14.551 -1.447 -17.761 1.00 96.44 71 LEU A O 1
ATOM 551 N N . ASN A 1 72 ? 12.574 -2.388 -18.264 1.00 96.56 72 ASN A N 1
ATOM 552 C CA . ASN A 1 72 ? 13.101 -3.369 -19.208 1.00 96.56 72 ASN A CA 1
ATOM 553 C C . ASN A 1 72 ? 13.040 -2.914 -20.688 1.00 96.56 72 ASN A C 1
ATOM 555 O O . ASN A 1 72 ? 13.433 -3.691 -21.554 1.00 96.56 72 ASN A O 1
ATOM 559 N N . ILE A 1 73 ? 12.566 -1.696 -21.015 1.00 96.62 73 ILE A N 1
ATOM 560 C CA . ILE A 1 73 ? 12.555 -1.186 -22.410 1.00 96.62 73 ILE A CA 1
ATOM 561 C C . ILE A 1 73 ? 13.971 -0.906 -22.925 1.00 96.62 73 ILE A C 1
ATOM 563 O O . ILE A 1 73 ? 14.282 -1.248 -24.062 1.00 96.62 73 ILE A O 1
ATOM 567 N N . ASP A 1 74 ? 14.791 -0.252 -22.105 1.00 92.94 74 ASP A N 1
ATOM 568 C CA . ASP A 1 74 ? 16.165 0.143 -22.434 1.00 92.94 74 ASP A CA 1
ATOM 569 C C . ASP A 1 74 ? 17.031 0.060 -21.165 1.00 92.94 74 ASP A C 1
ATOM 571 O O . ASP A 1 74 ? 17.321 1.077 -20.524 1.00 92.94 74 ASP A O 1
ATOM 575 N N . PRO A 1 75 ? 17.332 -1.162 -20.692 1.00 91.19 75 PRO A N 1
ATOM 576 C CA . PRO A 1 75 ? 18.049 -1.340 -19.444 1.00 91.19 75 PRO A CA 1
ATOM 577 C C . PRO A 1 75 ? 19.547 -1.031 -19.609 1.00 91.19 75 PRO A C 1
ATOM 579 O O . PRO A 1 75 ? 20.164 -1.440 -20.594 1.00 91.19 75 PRO A O 1
ATOM 582 N N . PRO A 1 76 ? 20.188 -0.391 -18.616 1.00 89.00 76 PRO A N 1
ATOM 583 C CA . PRO A 1 76 ? 21.634 -0.199 -18.629 1.00 89.00 76 PRO A CA 1
ATOM 584 C C . PRO A 1 76 ? 22.370 -1.536 -18.458 1.00 89.00 76 PRO A C 1
ATOM 586 O O . PRO A 1 76 ? 21.972 -2.365 -17.638 1.00 89.00 76 PRO A O 1
ATOM 589 N N . ASP A 1 77 ? 23.481 -1.710 -19.177 1.00 88.50 77 ASP A N 1
ATOM 590 C CA . ASP A 1 77 ? 24.428 -2.827 -19.025 1.00 88.50 77 ASP A CA 1
ATOM 591 C C . ASP A 1 77 ? 23.781 -4.234 -19.046 1.00 88.50 77 ASP A C 1
ATOM 593 O O . ASP A 1 77 ? 24.121 -5.094 -18.228 1.00 88.50 77 ASP A O 1
ATOM 597 N N . ASP A 1 78 ? 22.822 -4.471 -19.953 1.00 86.44 78 ASP A N 1
ATOM 598 C CA . ASP A 1 78 ? 22.071 -5.737 -20.090 1.00 86.44 78 ASP A CA 1
ATOM 599 C C . ASP A 1 78 ? 21.392 -6.210 -18.783 1.00 86.44 78 ASP A C 1
ATOM 601 O O . ASP A 1 78 ? 21.222 -7.413 -18.527 1.00 86.44 78 ASP A O 1
ATOM 605 N N . ARG A 1 79 ? 21.033 -5.266 -17.904 1.00 93.81 79 ARG A N 1
ATOM 606 C CA . ARG A 1 79 ? 20.352 -5.550 -16.637 1.00 93.81 79 ARG A CA 1
ATOM 607 C C . ARG A 1 79 ? 18.919 -6.022 -16.882 1.00 93.81 79 ARG A C 1
ATOM 609 O O . ARG A 1 79 ? 18.224 -5.509 -17.748 1.00 93.81 79 ARG A O 1
ATOM 616 N N . MET A 1 80 ? 18.456 -6.963 -16.066 1.00 95.12 80 MET A N 1
ATOM 617 C CA . MET A 1 80 ? 17.044 -7.347 -16.016 1.00 95.12 80 MET A CA 1
ATOM 618 C C . MET A 1 80 ? 16.410 -6.894 -14.708 1.00 95.12 80 MET A C 1
ATOM 620 O O . MET A 1 80 ? 17.019 -7.016 -13.640 1.00 95.12 80 MET A O 1
ATOM 624 N N . TYR A 1 81 ? 15.174 -6.408 -14.792 1.00 97.25 81 TYR A N 1
ATOM 625 C CA . TYR A 1 81 ? 14.412 -5.945 -13.639 1.00 97.25 81 TYR A CA 1
ATOM 626 C C . TYR A 1 81 ? 13.175 -6.802 -13.398 1.00 97.25 81 TYR A C 1
ATOM 628 O O . TYR A 1 81 ? 12.458 -7.135 -14.340 1.00 97.25 81 TYR A O 1
ATOM 636 N N . THR A 1 82 ? 12.894 -7.087 -12.126 1.00 98.12 82 THR A N 1
ATOM 637 C CA . THR A 1 82 ? 11.597 -7.612 -11.675 1.00 98.12 82 THR A CA 1
ATOM 638 C C . THR A 1 82 ? 11.006 -6.696 -10.612 1.00 98.12 82 THR A C 1
ATOM 640 O O . THR A 1 82 ? 11.735 -6.236 -9.732 1.00 98.12 82 THR A O 1
ATOM 643 N N . VAL A 1 83 ? 9.702 -6.431 -10.654 1.00 98.44 83 VAL A N 1
ATOM 644 C CA . VAL A 1 83 ? 9.005 -5.579 -9.682 1.00 98.44 83 VAL A CA 1
ATOM 645 C C . VAL A 1 83 ? 7.991 -6.402 -8.897 1.00 98.44 83 VAL A C 1
ATOM 647 O O . VAL A 1 83 ? 7.114 -7.058 -9.453 1.00 98.44 83 VAL A O 1
ATOM 650 N N . HIS A 1 84 ? 8.074 -6.320 -7.573 1.00 98.06 84 HIS A N 1
ATOM 651 C CA . HIS A 1 84 ? 7.109 -6.909 -6.651 1.00 98.06 84 HIS A CA 1
ATOM 652 C C . HIS A 1 84 ? 6.401 -5.805 -5.877 1.00 98.06 84 HIS A C 1
ATOM 654 O O . HIS A 1 84 ? 7.044 -4.859 -5.428 1.00 98.06 84 HIS A O 1
ATOM 660 N N . VAL A 1 85 ? 5.088 -5.931 -5.693 1.00 97.31 85 VAL A N 1
ATOM 661 C CA . VAL A 1 85 ? 4.320 -5.013 -4.845 1.00 97.31 85 VAL A CA 1
ATOM 662 C C . VAL A 1 85 ? 4.246 -5.579 -3.431 1.00 97.31 85 VAL A C 1
ATOM 664 O O . VAL A 1 85 ? 3.819 -6.718 -3.248 1.00 97.31 85 VAL A O 1
ATOM 667 N N . GLY A 1 86 ? 4.668 -4.784 -2.448 1.00 94.56 86 GLY A N 1
ATOM 668 C CA . GLY A 1 86 ? 4.549 -5.083 -1.021 1.00 94.56 86 GLY A CA 1
ATOM 669 C C . GLY A 1 86 ? 3.508 -4.184 -0.361 1.00 94.56 86 GLY A C 1
ATOM 670 O O . GLY A 1 86 ? 3.464 -2.989 -0.658 1.00 94.56 86 GLY A O 1
ATOM 671 N N . MET A 1 87 ? 2.685 -4.760 0.515 1.00 89.12 87 MET A N 1
ATOM 672 C CA . MET A 1 87 ? 1.724 -4.056 1.371 1.00 89.12 87 MET A CA 1
ATOM 673 C C . MET A 1 87 ? 1.927 -4.466 2.819 1.00 89.12 87 MET A C 1
ATOM 675 O O . MET A 1 87 ? 2.212 -5.669 3.024 1.00 89.12 87 MET A O 1
#

Radius of gyration: 18.11 Å; chains: 1; bounding box: 49×18×43 Å